Protein AF-A0A8G2A214-F1 (afdb_monomer_lite)

Foldseek 3Di:
DPQDWDAAPQPRDTDGPVQWDWDWDDDDPPIDTHTHGPVVVVVVVVVVVVVVVVVVVVVPDDDDPPPPPDPDD

Organism: Raoultella planticola (NCBI:txid575)

Sequence (73 aa):
METETHNCYGCGGSFARQELQYRPSGKGAYRKERYFCPACNEKEKQKNILANSISTFRKSLPSQPGYMSHKRW

pLDDT: mean 85.26, std 13.54, range [44.03, 96.19]

Radius of gyration: 19.2 Å; chains: 1; bounding box: 49×24×48 Å

Secondary structure (DSSP, 8-state):
----EEE-TTT--EEETTTSEE--BSSGGGPBP-EE-HHHHHHHHHHHHHHHHHHHHHHHSPPPTTTTS----

Structure (mmCIF, N/CA/C/O backbone):
data_AF-A0A8G2A214-F1
#
_entry.id   AF-A0A8G2A214-F1
#
loop_
_atom_site.group_PDB
_atom_site.id
_atom_site.type_symbol
_atom_site.label_atom_id
_atom_site.label_alt_id
_atom_site.label_comp_id
_atom_site.label_asym_id
_atom_site.label_entity_id
_atom_site.label_seq_id
_atom_site.pdbx_PDB_ins_code
_atom_site.Cartn_x
_atom_site.Cartn_y
_atom_site.Cartn_z
_atom_site.occupancy
_atom_site.B_iso_or_equiv
_atom_site.auth_seq_id
_atom_site.auth_comp_id
_atom_site.auth_asym_id
_atom_site.auth_atom_id
_atom_site.pdbx_PDB_model_num
ATOM 1 N N . MET A 1 1 ? -16.265 -6.118 25.573 1.00 44.03 1 MET A N 1
ATOM 2 C CA . MET A 1 1 ? -15.320 -6.121 24.440 1.00 44.03 1 MET A CA 1
ATOM 3 C C . MET A 1 1 ? -15.054 -4.673 24.109 1.00 44.03 1 MET A C 1
ATOM 5 O O . MET A 1 1 ? -15.962 -4.018 23.614 1.00 44.03 1 MET A O 1
ATOM 9 N N . GLU A 1 2 ? -13.889 -4.150 24.480 1.00 50.03 2 GLU A N 1
ATOM 10 C CA . GLU A 1 2 ? -13.491 -2.823 24.014 1.00 50.03 2 GLU A CA 1
ATOM 11 C C . GLU A 1 2 ? -13.404 -2.875 22.490 1.00 50.03 2 GLU A C 1
ATOM 13 O O . GLU A 1 2 ? -12.840 -3.807 21.917 1.00 50.03 2 GLU A O 1
ATOM 18 N N . THR A 1 3 ? -14.057 -1.936 21.819 1.00 62.31 3 THR A N 1
ATOM 19 C CA . THR A 1 3 ? -14.000 -1.825 20.366 1.00 62.31 3 THR A CA 1
ATOM 20 C C . THR A 1 3 ? -12.611 -1.320 20.003 1.00 62.31 3 THR A C 1
ATOM 22 O O . THR A 1 3 ? -12.401 -0.112 19.912 1.00 62.31 3 THR A O 1
ATOM 25 N N . GLU A 1 4 ? -11.648 -2.233 19.863 1.00 75.69 4 GLU A N 1
ATOM 26 C CA . GLU A 1 4 ? -10.291 -1.917 19.423 1.00 75.69 4 GLU A CA 1
ATOM 27 C C . GLU A 1 4 ? -10.368 -1.218 18.061 1.00 75.69 4 GLU A C 1
ATOM 29 O O . GLU A 1 4 ? -10.650 -1.814 17.011 1.00 75.69 4 GLU A O 1
ATOM 34 N N . THR A 1 5 ? -10.185 0.099 18.100 1.00 82.50 5 THR A N 1
ATOM 35 C CA . THR A 1 5 ? -10.089 0.930 16.910 1.00 82.50 5 THR A CA 1
ATOM 36 C C . THR A 1 5 ? -8.627 1.000 16.503 1.00 82.50 5 THR A C 1
ATOM 38 O O . THR A 1 5 ? -7.731 1.146 17.333 1.00 82.50 5 THR A O 1
ATOM 41 N N . HIS A 1 6 ? -8.371 0.861 15.208 1.00 87.94 6 HIS A N 1
ATOM 42 C CA . HIS A 1 6 ? -7.031 0.999 14.653 1.00 87.94 6 HIS A CA 1
ATOM 43 C C . HIS A 1 6 ? -7.014 2.109 13.618 1.00 87.94 6 HIS A C 1
ATOM 45 O O . HIS A 1 6 ? -8.018 2.421 12.976 1.00 87.94 6 HIS A O 1
ATOM 51 N N . ASN A 1 7 ? -5.834 2.686 13.433 1.00 91.88 7 ASN A N 1
ATOM 52 C CA . ASN A 1 7 ? -5.645 3.761 12.478 1.00 91.88 7 ASN A CA 1
ATOM 53 C C . ASN A 1 7 ? -5.216 3.199 11.124 1.00 91.88 7 ASN A C 1
ATOM 55 O O . ASN A 1 7 ? -4.333 2.341 11.026 1.00 91.88 7 ASN A O 1
ATOM 59 N N . CYS A 1 8 ? -5.820 3.721 10.062 1.00 93.69 8 CYS A N 1
ATOM 60 C CA . CYS A 1 8 ? -5.360 3.478 8.708 1.00 93.69 8 CYS A CA 1
ATOM 61 C C . CYS A 1 8 ? -3.988 4.132 8.508 1.00 93.69 8 CYS A C 1
ATOM 63 O O . CYS A 1 8 ? -3.836 5.341 8.651 1.00 93.69 8 CYS A O 1
ATOM 65 N N . TYR A 1 9 ? -3.000 3.353 8.077 1.00 92.25 9 TYR A N 1
ATOM 66 C CA . TYR A 1 9 ? -1.648 3.831 7.794 1.00 92.25 9 TYR 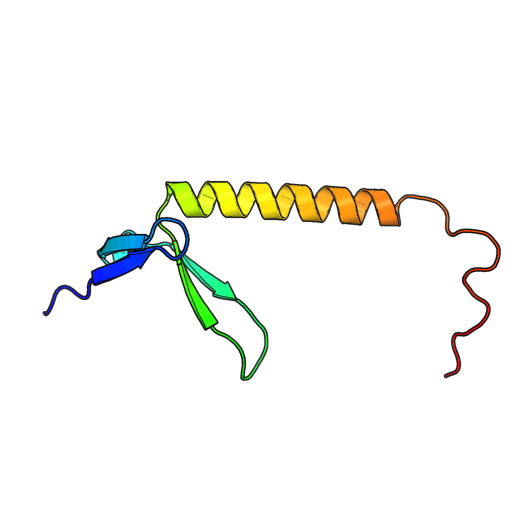A CA 1
ATOM 67 C C . TYR A 1 9 ? -1.598 4.860 6.650 1.00 92.25 9 TYR A C 1
ATOM 69 O O . TYR A 1 9 ? -0.685 5.676 6.591 1.00 92.25 9 TYR A O 1
ATOM 77 N N . GLY A 1 10 ? -2.561 4.817 5.723 1.00 91.00 10 GLY A N 1
ATOM 78 C CA . GLY A 1 10 ? -2.587 5.696 4.552 1.00 91.00 10 GLY A CA 1
ATOM 79 C C . GLY A 1 10 ? -3.233 7.061 4.796 1.00 91.00 10 GLY A C 1
ATOM 80 O O . GLY A 1 10 ? -2.719 8.061 4.310 1.00 91.00 10 GLY A O 1
ATOM 81 N N . CYS A 1 11 ? -4.364 7.104 5.507 1.00 92.81 11 CYS A N 1
ATOM 82 C CA . CYS A 1 11 ? -5.136 8.336 5.723 1.00 92.81 11 CYS A CA 1
ATOM 83 C C . CYS A 1 11 ? -5.204 8.791 7.186 1.00 92.81 11 CYS A C 1
ATOM 85 O O . CYS A 1 11 ? -5.744 9.858 7.449 1.00 92.81 11 CYS A O 1
ATOM 87 N N . GLY A 1 12 ? -4.706 7.996 8.137 1.00 90.56 12 GLY A N 1
ATOM 88 C CA . GLY A 1 12 ? -4.725 8.316 9.567 1.00 90.56 12 GLY A CA 1
ATOM 89 C C . GLY A 1 12 ? -6.084 8.160 10.254 1.00 90.56 12 GLY A C 1
ATOM 90 O O . GLY A 1 12 ? -6.139 8.254 11.474 1.00 90.56 12 GLY A O 1
ATOM 91 N N . GLY A 1 13 ? -7.164 7.895 9.511 1.00 91.38 13 GLY A N 1
ATOM 92 C CA . GLY A 1 13 ? -8.498 7.719 10.090 1.00 91.38 13 GLY A CA 1
ATOM 93 C C . GLY A 1 13 ? -8.580 6.503 11.014 1.00 91.38 13 GLY A C 1
ATOM 94 O O . GLY A 1 13 ? -7.936 5.484 10.747 1.00 91.38 13 GLY A O 1
ATOM 95 N N . SER A 1 14 ?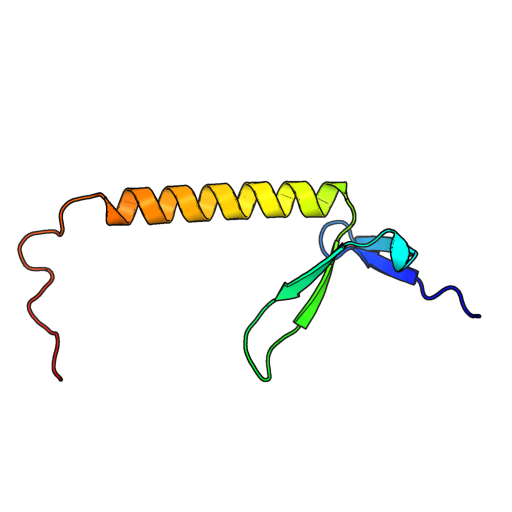 -9.376 6.618 12.075 1.00 91.94 14 SER A N 1
ATOM 96 C CA . SER A 1 14 ? -9.656 5.542 13.028 1.00 91.94 14 SER A CA 1
ATOM 97 C C . SER A 1 14 ? -10.867 4.735 12.567 1.00 91.94 14 SER A C 1
ATOM 99 O O . SER A 1 14 ? -11.926 5.295 12.299 1.00 91.94 14 SER A O 1
ATOM 101 N N . PHE A 1 15 ? -10.698 3.421 12.465 1.00 89.69 15 PHE A N 1
ATOM 102 C CA . PHE A 1 15 ? -11.712 2.479 11.987 1.00 89.69 15 PHE A CA 1
ATOM 103 C C . PHE A 1 15 ? -11.798 1.286 12.936 1.00 89.69 15 PHE A C 1
ATOM 105 O O . PHE A 1 15 ? -10.864 1.015 13.700 1.00 89.69 15 PHE A O 1
ATOM 112 N N . ALA A 1 16 ? -12.884 0.522 12.853 1.00 90.69 16 ALA A N 1
ATOM 113 C CA . ALA A 1 16 ? -12.945 -0.770 13.522 1.00 90.69 16 ALA A CA 1
ATOM 114 C C . ALA A 1 16 ? -11.916 -1.735 12.905 1.00 90.69 16 ALA A C 1
ATOM 116 O O . ALA A 1 16 ? -11.702 -1.751 11.689 1.00 90.69 16 ALA A O 1
ATOM 117 N N . ARG A 1 17 ? -11.297 -2.596 13.726 1.00 86.88 17 ARG A N 1
ATOM 118 C CA . ARG A 1 17 ? -10.295 -3.580 13.268 1.00 86.88 17 ARG A CA 1
ATOM 119 C C . ARG A 1 17 ? -10.752 -4.430 12.072 1.00 86.88 17 ARG A C 1
ATOM 121 O O . ARG A 1 17 ? -9.913 -4.813 11.255 1.00 86.88 17 ARG A O 1
ATOM 128 N N . GLN A 1 18 ? -12.051 -4.730 11.995 1.00 87.94 18 GLN A N 1
ATOM 129 C CA . GLN A 1 18 ? -12.678 -5.571 10.966 1.00 87.94 18 GLN A CA 1
ATOM 130 C C . GLN A 1 18 ? -12.772 -4.883 9.596 1.00 87.94 18 GLN A C 1
ATOM 132 O O . GLN A 1 18 ? -12.733 -5.552 8.568 1.00 87.94 18 GLN A O 1
ATOM 137 N N . GLU A 1 19 ? -12.851 -3.553 9.570 1.00 88.44 19 GLU A N 1
ATOM 138 C CA . GLU A 1 19 ? -12.927 -2.762 8.334 1.00 88.44 19 GLU A CA 1
ATOM 139 C C . GLU A 1 19 ? -11.546 -2.550 7.699 1.00 88.44 19 GLU A C 1
ATOM 141 O O . GLU A 1 19 ? -11.418 -2.175 6.530 1.00 88.44 19 GLU A O 1
ATOM 146 N N . LEU A 1 20 ? -10.488 -2.788 8.477 1.00 91.94 20 LEU A N 1
ATOM 147 C CA . LEU A 1 20 ? -9.115 -2.578 8.062 1.00 91.94 20 LEU A CA 1
ATOM 148 C C . LEU A 1 20 ? -8.498 -3.838 7.468 1.00 91.94 20 LEU A C 1
ATOM 150 O O . LEU A 1 20 ? -8.487 -4.923 8.049 1.00 91.94 20 LEU A O 1
ATOM 154 N N . GLN A 1 21 ? -7.864 -3.646 6.321 1.00 92.75 21 GLN A N 1
ATOM 155 C CA . GLN A 1 21 ? -7.095 -4.668 5.639 1.00 92.75 21 GLN A CA 1
ATOM 156 C C . GLN A 1 21 ? -5.676 -4.721 6.197 1.00 92.75 21 GLN A C 1
ATOM 158 O O . GLN A 1 21 ? -4.941 -3.728 6.179 1.00 92.75 21 GLN A O 1
ATOM 163 N N . TYR A 1 22 ? -5.285 -5.898 6.684 1.00 91.94 22 TYR A N 1
ATOM 164 C CA . TYR A 1 22 ? -3.945 -6.143 7.203 1.00 91.94 22 TYR A CA 1
ATOM 165 C C . TYR A 1 22 ? -2.943 -6.326 6.060 1.00 91.94 22 TYR A C 1
ATOM 167 O O . TYR A 1 22 ? -3.107 -7.189 5.196 1.00 91.94 22 TYR A O 1
ATOM 175 N N . ARG A 1 23 ? -1.874 -5.527 6.072 1.00 89.69 23 ARG A N 1
ATOM 176 C CA . ARG A 1 23 ? -0.735 -5.650 5.160 1.00 89.69 23 ARG A CA 1
ATOM 177 C C . ARG A 1 23 ? 0.578 -5.501 5.926 1.00 89.69 23 ARG A C 1
ATOM 179 O O . ARG A 1 23 ? 0.995 -4.379 6.207 1.00 89.69 23 ARG A O 1
ATOM 186 N N . PRO A 1 24 ? 1.267 -6.601 6.249 1.00 90.69 24 PRO A N 1
ATOM 187 C CA . PRO A 1 24 ? 2.566 -6.517 6.895 1.00 90.69 24 PRO A CA 1
ATOM 188 C C . PRO A 1 24 ? 3.602 -5.888 5.955 1.00 90.69 24 PRO A C 1
ATOM 190 O O . PRO A 1 24 ? 3.604 -6.134 4.750 1.00 90.69 24 PRO A O 1
ATOM 193 N N . SER A 1 25 ? 4.516 -5.103 6.519 1.00 88.31 25 SER A N 1
ATOM 194 C CA . SER A 1 25 ? 5.637 -4.488 5.802 1.00 88.31 25 SER A CA 1
ATOM 195 C C . SER A 1 25 ? 6.956 -4.873 6.462 1.00 88.31 25 SER A C 1
ATOM 197 O O . SER A 1 25 ? 7.032 -4.932 7.681 1.00 88.31 25 SER A O 1
ATOM 199 N N . GLY A 1 26 ? 8.023 -5.055 5.684 1.00 89.94 26 GLY A N 1
ATOM 200 C CA . GLY A 1 26 ? 9.337 -5.462 6.201 1.00 89.94 26 GLY A CA 1
ATOM 201 C C . GLY A 1 26 ? 9.542 -6.980 6.207 1.00 89.94 26 GLY A C 1
ATOM 202 O O . GLY A 1 26 ? 8.703 -7.737 5.721 1.00 89.94 26 GLY A O 1
ATOM 203 N N . LYS A 1 27 ? 10.696 -7.426 6.713 1.00 90.00 27 LYS A N 1
ATOM 204 C CA . LYS A 1 27 ? 11.106 -8.839 6.741 1.00 90.00 27 LYS A CA 1
ATOM 205 C C . LYS A 1 27 ? 11.644 -9.214 8.123 1.00 90.00 27 LYS A C 1
ATOM 207 O O . LYS A 1 27 ? 12.286 -8.390 8.772 1.00 90.00 27 LYS A O 1
ATOM 212 N N . GLY A 1 28 ? 11.414 -10.462 8.535 1.00 91.44 28 GLY A N 1
ATOM 213 C CA . GLY A 1 28 ? 11.939 -11.019 9.787 1.00 91.44 28 GLY A CA 1
ATOM 214 C C . GLY A 1 28 ? 11.580 -10.173 11.012 1.00 91.44 28 GLY A C 1
ATOM 215 O O . GLY A 1 28 ? 10.436 -9.746 11.154 1.00 91.44 28 GLY A O 1
ATOM 216 N N . ALA A 1 29 ? 12.579 -9.890 11.852 1.00 91.62 29 ALA A N 1
ATOM 217 C CA . ALA A 1 29 ? 12.439 -9.110 13.086 1.00 91.62 29 ALA A CA 1
ATOM 218 C C . ALA A 1 29 ? 11.959 -7.658 12.877 1.00 91.62 29 ALA A C 1
ATOM 220 O O . ALA A 1 29 ? 11.474 -7.031 13.811 1.00 91.62 29 ALA A O 1
ATOM 221 N N . TYR A 1 30 ? 12.048 -7.119 11.657 1.00 90.31 30 TYR A N 1
ATOM 222 C CA . TYR A 1 30 ? 11.623 -5.751 11.331 1.00 90.31 30 TYR A CA 1
ATOM 223 C C . TYR A 1 30 ? 10.235 -5.696 10.681 1.00 90.31 30 TYR A C 1
ATOM 225 O O . TYR A 1 30 ? 9.884 -4.702 10.034 1.00 90.31 30 TYR A O 1
ATOM 233 N N . ARG A 1 31 ? 9.452 -6.776 10.787 1.00 91.56 31 ARG A N 1
ATOM 234 C CA . ARG A 1 31 ? 8.088 -6.829 10.263 1.00 91.56 31 ARG A CA 1
ATOM 235 C C . ARG A 1 31 ? 7.188 -5.900 11.077 1.00 91.56 31 ARG A C 1
ATOM 237 O O . ARG A 1 31 ? 7.002 -6.076 12.272 1.00 91.56 31 ARG A O 1
ATOM 244 N N . LYS A 1 32 ? 6.615 -4.912 10.399 1.00 90.62 32 LYS A N 1
ATOM 245 C CA . LYS A 1 32 ? 5.661 -3.947 10.940 1.00 90.62 32 LYS A CA 1
ATOM 246 C C . LYS A 1 32 ? 4.255 -4.332 10.516 1.00 90.62 32 LYS A C 1
ATOM 248 O O . LYS A 1 32 ? 4.006 -4.589 9.334 1.00 90.62 32 LYS A O 1
ATOM 253 N N . GLU A 1 33 ? 3.339 -4.319 11.468 1.00 89.94 33 GLU A N 1
ATOM 254 C CA . GLU A 1 33 ? 1.915 -4.443 11.198 1.00 89.94 33 GLU A CA 1
ATOM 255 C C . GLU A 1 33 ? 1.386 -3.126 10.641 1.00 89.94 33 GLU A C 1
ATOM 257 O O . GLU A 1 33 ? 1.557 -2.073 11.253 1.00 89.94 33 GLU A O 1
ATOM 262 N N . ARG A 1 34 ? 0.781 -3.164 9.452 1.00 91.81 34 ARG A N 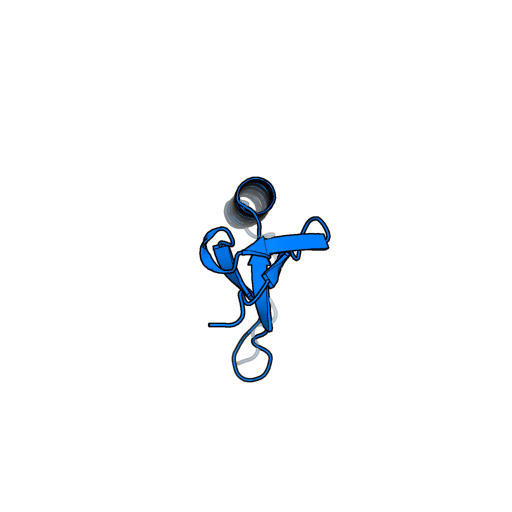1
ATOM 263 C CA . ARG A 1 34 ? 0.094 -2.003 8.888 1.00 91.81 34 ARG A CA 1
ATOM 264 C C . ARG A 1 34 ? -1.326 -2.380 8.527 1.00 91.81 34 ARG A C 1
ATOM 266 O O . ARG A 1 34 ? -1.585 -3.461 7.997 1.00 91.81 34 ARG A O 1
ATOM 273 N N . TYR A 1 35 ? -2.217 -1.445 8.793 1.00 93.50 35 TYR A N 1
ATOM 274 C CA . TYR A 1 35 ? -3.644 -1.571 8.576 1.00 93.50 35 TYR A CA 1
ATOM 275 C C . TYR A 1 35 ? -4.083 -0.481 7.609 1.00 93.50 35 TYR A C 1
ATOM 277 O O . TYR A 1 35 ? -3.652 0.664 7.731 1.00 93.50 35 TYR A O 1
ATOM 285 N N . PHE A 1 36 ? -4.905 -0.827 6.624 1.00 94.50 36 PHE A N 1
ATOM 286 C CA . PHE A 1 36 ? -5.366 0.112 5.606 1.00 94.50 36 PHE A CA 1
ATOM 287 C C . PHE A 1 36 ? -6.877 0.044 5.456 1.00 94.50 36 PHE A C 1
ATOM 289 O O . PHE A 1 36 ? -7.441 -1.045 5.376 1.00 94.50 36 PHE A O 1
ATOM 296 N N . CYS A 1 37 ? -7.530 1.199 5.349 1.00 94.69 37 CYS A N 1
ATOM 297 C CA . CYS A 1 37 ? -8.930 1.245 4.944 1.00 94.69 37 CYS A CA 1
ATOM 298 C C . CYS A 1 37 ? -9.075 0.758 3.487 1.00 94.69 37 CYS A C 1
ATOM 300 O O . CYS A 1 37 ? -8.085 0.777 2.739 1.00 94.69 37 CYS A O 1
ATOM 302 N N . PRO A 1 38 ? -10.279 0.348 3.050 1.00 94.00 38 PRO A N 1
ATOM 303 C CA . PRO A 1 38 ? -10.497 -0.202 1.711 1.00 94.00 38 PRO A CA 1
ATOM 304 C C . PRO A 1 38 ? -9.951 0.695 0.590 1.00 94.00 38 PRO A C 1
ATOM 306 O O . PRO A 1 38 ? -9.175 0.234 -0.247 1.00 94.00 38 PRO A O 1
ATOM 309 N N . ALA A 1 39 ? -10.228 2.000 0.657 1.00 94.44 39 ALA A N 1
ATOM 310 C CA . ALA A 1 39 ? -9.758 2.971 -0.330 1.00 94.44 39 ALA A CA 1
ATOM 311 C C . ALA A 1 39 ? -8.223 3.114 -0.357 1.00 94.44 39 ALA A C 1
ATOM 313 O O . ALA A 1 39 ? -7.604 3.151 -1.421 1.00 94.44 39 ALA A O 1
ATOM 314 N N . CYS A 1 40 ? -7.567 3.184 0.807 1.00 95.25 40 CYS A N 1
ATOM 315 C CA . CYS A 1 40 ? -6.103 3.267 0.864 1.00 95.25 40 CYS A CA 1
ATOM 316 C C . CYS A 1 40 ? -5.436 1.953 0.439 1.00 95.25 40 CYS A C 1
ATOM 318 O O . CYS A 1 40 ? -4.372 1.982 -0.176 1.00 95.25 40 CYS A O 1
ATOM 320 N N . ASN A 1 41 ? -6.060 0.811 0.727 1.00 94.81 41 ASN A N 1
ATOM 321 C CA . ASN A 1 41 ? -5.569 -0.497 0.308 1.00 94.81 41 ASN A CA 1
ATOM 322 C C . ASN A 1 41 ? -5.581 -0.640 -1.221 1.00 94.81 41 ASN A C 1
ATOM 324 O O . ASN A 1 41 ? -4.629 -1.164 -1.796 1.00 94.81 41 ASN A O 1
ATOM 328 N N . GLU A 1 42 ? -6.620 -0.147 -1.898 1.00 95.25 42 GLU A N 1
ATOM 329 C CA . GLU A 1 42 ? -6.679 -0.128 -3.365 1.00 95.25 42 GLU A CA 1
ATOM 330 C C . GLU A 1 42 ? -5.593 0.752 -3.980 1.00 95.25 42 GLU A C 1
ATOM 332 O O . GLU A 1 42 ? -4.878 0.303 -4.880 1.00 95.25 42 GLU A O 1
ATOM 337 N N . LYS A 1 43 ? -5.388 1.957 -3.435 1.00 94.75 43 LYS A N 1
ATOM 338 C CA . LYS A 1 43 ? -4.283 2.833 -3.851 1.00 94.75 43 LYS A CA 1
ATOM 339 C C . LYS A 1 43 ? -2.931 2.131 -3.707 1.00 94.75 43 LYS A C 1
ATOM 341 O O . LYS A 1 43 ? -2.095 2.207 -4.604 1.00 94.75 43 LYS A O 1
ATOM 346 N N . GLU A 1 44 ? -2.717 1.410 -2.610 1.00 93.56 44 GLU A N 1
ATOM 347 C CA . GLU A 1 44 ? -1.468 0.678 -2.380 1.00 93.56 44 GLU A CA 1
ATOM 348 C C . GLU A 1 44 ? -1.298 -0.513 -3.339 1.00 93.56 44 GL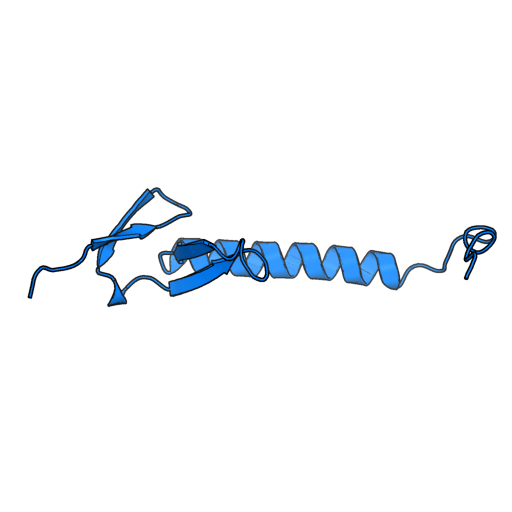U A C 1
ATOM 350 O O . GLU A 1 44 ? -0.197 -0.773 -3.826 1.00 93.56 44 GLU A O 1
ATOM 355 N N . LYS A 1 45 ? -2.385 -1.216 -3.685 1.00 93.38 45 LYS A N 1
ATOM 356 C CA . LYS A 1 45 ? -2.362 -2.254 -4.730 1.00 93.38 45 LYS A CA 1
ATOM 357 C C . LYS A 1 45 ? -1.945 -1.672 -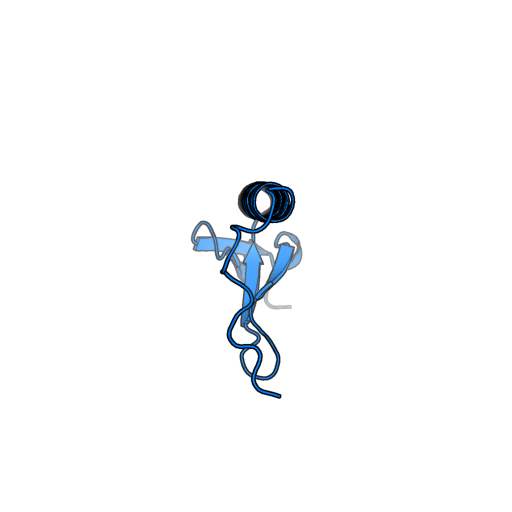6.081 1.00 93.38 45 LYS A C 1
ATOM 359 O O . LYS A 1 45 ? -1.062 -2.237 -6.720 1.00 93.38 45 LYS A O 1
ATOM 364 N N . GLN A 1 46 ? -2.528 -0.544 -6.487 1.00 95.44 46 GLN A N 1
ATOM 365 C CA . GLN A 1 46 ? -2.189 0.122 -7.748 1.00 95.44 46 GLN A CA 1
ATOM 366 C C . GLN A 1 46 ? -0.720 0.564 -7.782 1.00 95.44 46 GLN A C 1
ATOM 368 O O . GLN A 1 46 ? -0.027 0.304 -8.765 1.00 95.44 46 GLN A O 1
ATOM 373 N N . LYS A 1 47 ? -0.207 1.141 -6.685 1.00 93.62 47 LYS A N 1
ATOM 374 C CA . LYS A 1 47 ? 1.218 1.493 -6.555 1.00 93.62 47 LYS A CA 1
ATOM 375 C C . LYS A 1 47 ? 2.134 0.281 -6.719 1.00 93.62 47 LYS A C 1
ATOM 377 O O . LYS A 1 47 ? 3.119 0.359 -7.447 1.00 93.62 47 LYS A O 1
ATOM 382 N N . ASN A 1 48 ? 1.800 -0.844 -6.086 1.00 92.31 48 ASN A N 1
ATOM 383 C CA . ASN A 1 48 ? 2.590 -2.070 -6.206 1.00 92.31 48 ASN A CA 1
ATOM 384 C C . ASN A 1 48 ? 2.567 -2.635 -7.629 1.00 92.31 48 ASN A C 1
ATOM 386 O O . ASN A 1 48 ? 3.599 -3.079 -8.124 1.00 92.31 48 ASN A O 1
ATOM 390 N N . ILE A 1 49 ? 1.413 -2.596 -8.299 1.00 95.69 49 ILE A N 1
ATOM 391 C CA . ILE A 1 49 ? 1.289 -3.016 -9.700 1.00 95.69 49 ILE A CA 1
ATOM 392 C C . ILE A 1 49 ? 2.179 -2.147 -10.595 1.00 95.69 49 ILE A C 1
ATOM 394 O O . ILE A 1 49 ? 2.939 -2.688 -11.395 1.00 95.69 49 ILE A O 1
ATOM 398 N N . LEU A 1 50 ? 2.146 -0.823 -10.416 1.00 96.19 50 LEU A N 1
ATOM 399 C CA . LEU A 1 50 ? 2.986 0.109 -11.169 1.00 96.19 50 LEU A CA 1
ATOM 400 C C . LEU A 1 50 ? 4.485 -0.119 -10.910 1.00 96.19 50 LEU A C 1
ATOM 402 O O . LEU A 1 50 ? 5.281 -0.169 -11.844 1.00 96.19 50 LEU A O 1
ATOM 406 N N . ALA A 1 51 ? 4.894 -0.300 -9.653 1.00 94.50 51 ALA A N 1
ATOM 407 C CA . ALA A 1 51 ? 6.291 -0.587 -9.327 1.00 94.50 51 ALA A CA 1
ATOM 408 C C . ALA A 1 51 ? 6.759 -1.913 -9.957 1.00 94.50 51 ALA A C 1
ATOM 410 O O . ALA A 1 51 ? 7.861 -2.001 -10.510 1.00 94.50 51 ALA A O 1
ATOM 411 N N . ASN A 1 52 ? 5.899 -2.935 -9.930 1.00 93.81 52 ASN A N 1
ATOM 412 C CA . ASN A 1 52 ? 6.182 -4.229 -10.535 1.00 93.81 52 ASN A CA 1
ATOM 413 C C . ASN A 1 52 ? 6.279 -4.137 -12.061 1.00 93.81 52 ASN A C 1
ATOM 415 O O . ASN A 1 52 ? 7.214 -4.712 -12.623 1.00 93.81 52 ASN A O 1
ATOM 419 N N . SER A 1 53 ? 5.389 -3.396 -12.730 1.00 94.88 53 SER A N 1
ATOM 420 C CA . SER A 1 53 ? 5.436 -3.221 -14.187 1.00 94.88 53 SER A CA 1
ATOM 421 C C . SER A 1 53 ? 6.714 -2.505 -14.625 1.00 94.88 53 SER A C 1
ATOM 423 O O . SER A 1 53 ? 7.395 -2.990 -15.527 1.00 94.88 53 SER A O 1
ATOM 425 N N . ILE A 1 54 ? 7.125 -1.447 -13.914 1.00 94.62 54 ILE A N 1
ATOM 426 C CA . ILE A 1 54 ? 8.404 -0.755 -14.150 1.00 94.62 54 ILE A CA 1
ATOM 427 C C . ILE A 1 54 ? 9.580 -1.725 -13.992 1.00 94.62 54 ILE A C 1
ATOM 429 O O . ILE A 1 54 ? 10.477 -1.765 -14.835 1.00 94.62 54 ILE A O 1
ATOM 433 N N . SER A 1 55 ? 9.592 -2.526 -12.923 1.00 91.31 55 SER A N 1
ATOM 434 C CA . SER A 1 55 ? 10.679 -3.483 -12.690 1.00 91.31 55 SER A CA 1
ATOM 435 C C . SER A 1 55 ? 10.728 -4.586 -13.753 1.00 91.31 55 SER A C 1
ATOM 437 O O . SER A 1 55 ? 11.812 -5.002 -14.156 1.00 91.31 55 SER A O 1
ATOM 439 N N . THR A 1 56 ? 9.565 -5.027 -14.234 1.00 92.88 56 THR A N 1
ATOM 440 C CA . THR A 1 56 ? 9.436 -6.048 -15.279 1.00 92.88 56 THR A CA 1
ATOM 441 C C . THR A 1 56 ? 9.931 -5.502 -16.610 1.00 92.88 56 THR A C 1
ATOM 443 O O . THR A 1 56 ? 10.762 -6.139 -17.249 1.00 92.88 56 THR A O 1
ATOM 446 N N . PHE A 1 57 ? 9.523 -4.282 -16.967 1.00 92.88 57 PHE A N 1
ATOM 447 C CA . PHE A 1 57 ? 9.999 -3.597 -18.165 1.00 92.88 57 PHE A CA 1
ATOM 448 C C . PHE A 1 57 ? 11.523 -3.411 -18.155 1.00 92.88 57 PHE A C 1
ATOM 450 O O . PHE A 1 57 ? 12.199 -3.717 -19.132 1.00 92.88 57 PHE A O 1
ATOM 457 N N . ARG A 1 58 ? 12.106 -2.993 -17.023 1.00 88.44 58 ARG A N 1
ATOM 458 C CA . ARG A 1 58 ? 13.571 -2.881 -16.894 1.00 88.44 58 ARG A CA 1
ATOM 459 C C . ARG A 1 58 ? 14.288 -4.216 -17.102 1.00 88.44 58 ARG A C 1
ATOM 461 O O . ARG A 1 58 ? 15.362 -4.226 -17.685 1.00 88.44 58 ARG A O 1
ATOM 468 N N . LYS A 1 59 ? 13.708 -5.326 -16.634 1.00 87.19 59 LYS A N 1
ATOM 469 C CA . LYS A 1 59 ? 14.267 -6.678 -16.816 1.00 87.19 59 LYS A CA 1
ATOM 470 C C . LYS A 1 59 ? 14.087 -7.222 -18.233 1.00 87.19 59 LYS A C 1
ATOM 472 O O . LYS A 1 59 ? 14.850 -8.097 -18.617 1.00 87.19 59 LYS A O 1
ATOM 477 N N . SER A 1 60 ? 13.090 -6.744 -18.983 1.00 89.50 60 SER A N 1
ATOM 478 C CA . SER A 1 60 ? 12.907 -7.128 -20.388 1.00 89.50 60 SER A CA 1
ATOM 479 C C . SER A 1 60 ? 13.865 -6.413 -21.338 1.00 89.50 60 SER A C 1
ATOM 481 O O . SER A 1 60 ? 14.021 -6.849 -22.474 1.00 89.50 60 SER A O 1
ATOM 483 N N . LEU A 1 61 ? 14.495 -5.317 -20.903 1.00 87.50 61 LEU A N 1
ATOM 484 C CA . LEU A 1 61 ? 15.523 -4.661 -21.702 1.00 87.50 61 LEU A CA 1
ATOM 485 C C . LEU A 1 61 ? 16.773 -5.554 -21.777 1.00 87.50 61 LEU A C 1
ATOM 487 O O . LEU A 1 61 ? 17.154 -6.152 -20.766 1.00 87.50 61 LEU A O 1
ATOM 491 N N . PRO A 1 62 ? 17.430 -5.639 -22.947 1.00 86.50 62 PRO A N 1
ATOM 492 C CA . PRO A 1 62 ? 18.681 -6.370 -23.073 1.00 86.50 62 PRO A CA 1
ATOM 493 C C . PRO A 1 62 ? 19.723 -5.793 -22.111 1.00 86.50 62 PRO A C 1
ATOM 495 O O . PRO A 1 62 ? 19.829 -4.577 -21.931 1.00 86.50 62 PRO A O 1
ATOM 498 N N . SER A 1 63 ? 20.493 -6.676 -21.477 1.00 76.62 63 SER A N 1
ATOM 499 C CA . SER A 1 63 ? 21.600 -6.265 -20.621 1.00 76.62 63 SER A CA 1
ATOM 500 C C . SER A 1 63 ? 22.618 -5.474 -21.440 1.00 76.62 63 SER A C 1
ATOM 502 O O . SER A 1 63 ? 22.978 -5.853 -22.555 1.00 76.62 63 SER A O 1
ATOM 504 N N . GLN A 1 64 ? 23.091 -4.359 -20.884 1.00 72.69 64 GLN A N 1
ATOM 505 C CA . GLN A 1 64 ? 24.097 -3.544 -21.551 1.00 72.69 64 GLN A CA 1
ATOM 506 C C . GLN A 1 64 ? 25.379 -4.381 -21.743 1.00 72.69 64 GLN A C 1
ATOM 508 O O . GLN A 1 64 ? 25.851 -4.987 -20.768 1.00 72.69 64 GLN A O 1
ATOM 513 N N . PRO A 1 65 ? 25.955 -4.436 -22.961 1.00 67.06 65 PRO A N 1
ATOM 514 C CA . PRO A 1 65 ? 27.211 -5.138 -23.193 1.00 67.06 65 PRO A CA 1
ATOM 515 C C . PRO A 1 65 ? 28.287 -4.554 -22.268 1.00 67.06 65 PRO A C 1
ATOM 517 O O . PRO A 1 65 ? 28.566 -3.360 -22.326 1.00 67.06 65 PRO A O 1
ATOM 520 N N . GLY A 1 66 ? 28.840 -5.376 -21.369 1.00 65.50 66 GLY A N 1
ATOM 521 C CA . GLY A 1 66 ? 29.869 -4.970 -20.398 1.00 65.50 66 GLY A CA 1
ATOM 522 C C . GLY A 1 66 ? 29.441 -4.930 -18.923 1.00 65.50 66 GLY A C 1
ATOM 523 O O . GLY A 1 66 ? 30.307 -4.876 -18.057 1.00 65.50 66 GLY A O 1
ATOM 524 N N . TYR A 1 67 ? 28.148 -5.046 -18.591 1.00 62.53 67 TYR A N 1
ATOM 525 C CA . TYR A 1 67 ? 27.689 -5.027 -17.185 1.00 62.53 67 TYR A CA 1
ATOM 526 C C . TYR A 1 67 ? 27.962 -6.340 -16.405 1.00 62.53 67 TYR A C 1
ATOM 528 O O . TYR A 1 67 ? 27.691 -6.432 -15.210 1.00 62.53 67 TYR A O 1
ATOM 536 N N . MET A 1 68 ? 28.518 -7.376 -17.049 1.00 57.97 68 MET A N 1
ATOM 537 C CA . MET A 1 68 ? 28.815 -8.679 -16.423 1.00 57.97 68 MET A CA 1
ATOM 538 C C . MET A 1 68 ? 30.305 -8.912 -16.099 1.00 57.97 68 MET A C 1
ATOM 540 O O . MET A 1 68 ? 30.728 -10.062 -16.043 1.00 57.97 68 MET A O 1
ATOM 544 N N . SER A 1 69 ? 31.126 -7.880 -15.867 1.00 56.03 69 SER A N 1
ATOM 545 C CA . SER A 1 69 ? 32.562 -8.097 -15.592 1.00 56.03 69 SER A CA 1
ATOM 546 C C . SER A 1 69 ? 32.933 -8.406 -14.132 1.00 56.03 69 SER A C 1
ATOM 548 O O . SER A 1 69 ? 34.072 -8.790 -13.882 1.00 56.03 69 SER A O 1
ATOM 550 N N . HIS A 1 70 ? 32.026 -8.314 -13.149 1.00 58.81 70 HIS A N 1
ATOM 551 C CA . HIS A 1 70 ? 32.395 -8.551 -11.741 1.00 58.81 70 HIS A CA 1
ATOM 552 C C . HIS A 1 70 ? 31.327 -9.306 -10.937 1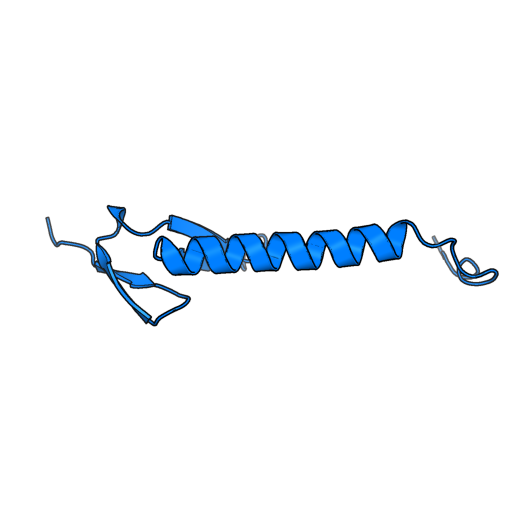.00 58.81 70 HIS A C 1
ATOM 554 O O . HIS A 1 70 ? 30.775 -8.789 -9.971 1.00 58.81 70 HIS A O 1
ATOM 560 N N . LYS A 1 71 ? 31.069 -10.573 -11.276 1.00 54.31 71 LYS A N 1
ATOM 561 C CA . LYS A 1 71 ? 30.653 -11.544 -10.250 1.00 54.31 71 LYS A CA 1
ATOM 562 C C . LYS A 1 71 ? 31.910 -12.248 -9.739 1.00 54.31 71 LYS A C 1
ATOM 564 O O . LYS A 1 71 ? 32.310 -13.268 -10.291 1.00 54.31 71 LYS A O 1
ATOM 569 N N . ARG A 1 72 ? 32.569 -11.667 -8.728 1.00 50.69 72 ARG A N 1
ATOM 570 C CA . ARG A 1 72 ? 33.484 -12.441 -7.876 1.00 50.69 72 ARG A CA 1
ATOM 571 C C . ARG A 1 72 ? 32.618 -13.324 -6.983 1.00 50.69 72 ARG A C 1
ATOM 573 O O . ARG A 1 72 ? 31.665 -12.828 -6.385 1.00 50.69 72 ARG A O 1
ATOM 580 N N . TRP A 1 73 ? 32.919 -14.614 -7.050 1.00 52.47 73 TRP A N 1
ATOM 581 C CA . TRP A 1 73 ? 32.340 -15.683 -6.251 1.00 52.47 73 TRP A CA 1
ATOM 582 C C . TRP A 1 73 ? 32.676 -15.482 -4.777 1.00 52.47 73 TRP A C 1
ATOM 584 O O . TRP A 1 73 ? 33.784 -14.957 -4.511 1.00 52.47 73 TRP A O 1
#